Protein AF-A0A6V7W8R5-F1 (afdb_monomer)

Organism: Meloidogyne enterolobii (NCBI:txid390850)

Solvent-accessible surface area (backbone atoms only — not comparable to full-atom values): 8779 Å² total; per-residue (Å²): 106,74,70,48,28,28,48,38,91,43,79,46,69,52,71,82,44,35,44,81,42,78,43,90,101,67,46,82,44,72,43,74,52,99,74,82,74,86,48,69,70,78,62,32,32,80,46,78,42,70,49,91,43,76,18,92,84,83,32,99,82,40,44,48,56,65,46,79,47,66,67,74,72,97,59,92,62,82,53,86,59,57,68,46,80,44,54,67,98,61,91,84,86,85,86,86,81,92,81,87,84,85,81,75,88,85,50,91,89,57,78,87,51,74,75,58,72,44,73,50,44,52,53,53,56,60,69,70,51,79,132

pLDDT: mean 80.09, std 10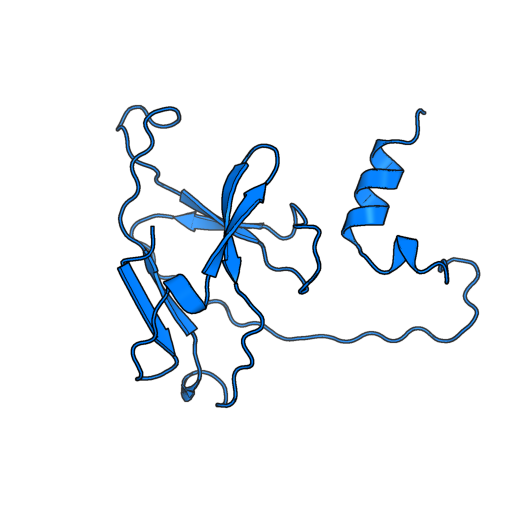.57, range [56.81, 94.62]

Radius of gyration: 18.17 Å; Cα contacts (8 Å, |Δi|>4): 140; chains: 1; bounding box: 50×25×50 Å

Mean predicted aligned error: 8.96 Å

Sequence (131 aa):
MFHSCMYGKRRIPCCDIFRPTYVMLRGRCYRMRAFAQTEPDEAGKLTLFFKEMSSSYLAVTGRQRQLIVYLSQQYEDIPTFPRFYLNNNYWYRLRLKKRHISLLNPNQHCSPVEKYIKRGNCYVDSWLKPE

Foldseek 3Di:
DWPWKDFQPRTDDPPVQWDWDQDPPPGTDTDGDDDDQPDDDNNGDIDTHDDFDADCDDDPVRTDQWDKDADDDPDPDGDPPDIDIDGPPDDDDDDDDDDDDDDDPDDPPDDPDPQVVDVRSVVVVVVPDDD

Structure (mmCIF, N/CA/C/O backbone):
data_AF-A0A6V7W8R5-F1
#
_entry.id   AF-A0A6V7W8R5-F1
#
loop_
_atom_site.group_PDB
_atom_site.id
_atom_site.type_symbol
_atom_site.label_atom_id
_atom_site.label_alt_id
_atom_site.label_comp_id
_atom_site.label_asym_id
_atom_site.label_entity_id
_atom_site.label_seq_id
_atom_site.pdbx_PDB_ins_code
_atom_site.Cartn_x
_atom_site.Cartn_y
_atom_site.Cartn_z
_atom_site.occupancy
_atom_site.B_iso_or_equiv
_atom_site.auth_seq_id
_atom_site.auth_comp_id
_atom_site.auth_asym_id
_atom_site.auth_atom_id
_atom_site.pdbx_PDB_model_num
ATOM 1 N N . MET A 1 1 ? -7.348 -7.252 10.112 1.00 82.94 1 MET A N 1
ATOM 2 C CA . MET A 1 1 ? -7.210 -5.905 9.517 1.00 82.94 1 MET A CA 1
ATOM 3 C C . MET A 1 1 ? -8.356 -5.625 8.554 1.00 82.94 1 MET A C 1
ATOM 5 O O . MET A 1 1 ? -9.187 -4.786 8.863 1.00 82.94 1 MET A O 1
ATOM 9 N N . PHE A 1 2 ? -8.450 -6.339 7.430 1.00 90.69 2 PHE A N 1
ATOM 10 C CA . PHE A 1 2 ? -9.550 -6.170 6.475 1.00 90.69 2 PHE A CA 1
ATOM 11 C C . PHE A 1 2 ? -10.878 -6.717 7.025 1.00 90.69 2 PHE A C 1
ATOM 13 O O . PHE A 1 2 ? -10.903 -7.753 7.692 1.00 90.69 2 PHE A O 1
ATOM 20 N N . HIS A 1 3 ? -11.968 -6.005 6.755 1.00 92.00 3 HIS A N 1
ATOM 21 C CA . HIS A 1 3 ? -13.342 -6.443 6.985 1.00 92.00 3 HIS A CA 1
ATOM 22 C C . HIS A 1 3 ? -13.888 -7.169 5.749 1.00 92.00 3 HIS A C 1
ATOM 24 O O . HIS A 1 3 ? -14.347 -8.307 5.837 1.00 92.00 3 HIS A O 1
ATOM 30 N N . SER A 1 4 ? -13.798 -6.528 4.583 1.00 94.06 4 SER A N 1
ATOM 31 C CA . SER A 1 4 ? -14.249 -7.076 3.303 1.00 94.06 4 SER A CA 1
ATOM 32 C C . SER A 1 4 ? -13.477 -6.457 2.139 1.00 94.06 4 SER A C 1
ATOM 34 O O . SER A 1 4 ? -13.016 -5.318 2.217 1.00 94.06 4 SER A O 1
ATOM 36 N N . CYS A 1 5 ? -13.349 -7.222 1.057 1.00 94.62 5 CYS A N 1
ATOM 37 C CA . CYS A 1 5 ? -12.758 -6.787 -0.202 1.00 94.62 5 CYS A CA 1
ATOM 38 C C . CYS A 1 5 ? -13.766 -7.036 -1.318 1.00 94.62 5 CYS A C 1
ATOM 40 O O . CYS A 1 5 ? -14.425 -8.082 -1.352 1.00 94.62 5 CYS A O 1
ATOM 42 N N . MET A 1 6 ? -13.895 -6.072 -2.221 1.00 93.69 6 MET A N 1
ATOM 43 C CA . MET A 1 6 ? -14.780 -6.162 -3.374 1.00 93.69 6 MET A CA 1
ATOM 44 C C . MET A 1 6 ? -14.031 -5.753 -4.634 1.00 93.69 6 MET A C 1
ATOM 46 O O . MET A 1 6 ? -13.271 -4.788 -4.618 1.00 93.69 6 MET A O 1
ATOM 50 N N . TYR A 1 7 ? -14.265 -6.481 -5.718 1.00 92.75 7 TYR A N 1
ATOM 51 C CA . TYR A 1 7 ? -13.833 -6.122 -7.060 1.00 92.75 7 TYR A CA 1
ATOM 52 C C . TYR A 1 7 ? -15.081 -5.842 -7.888 1.00 92.75 7 TYR A C 1
ATOM 54 O O . TYR A 1 7 ? -15.876 -6.752 -8.149 1.00 92.75 7 TYR A O 1
ATOM 62 N N . GLY A 1 8 ? -15.311 -4.568 -8.199 1.00 89.94 8 GLY A N 1
ATOM 63 C CA . GLY A 1 8 ? -16.581 -4.123 -8.757 1.00 89.94 8 GLY A CA 1
ATOM 64 C C . GLY A 1 8 ? -17.742 -4.482 -7.832 1.00 89.94 8 GLY A C 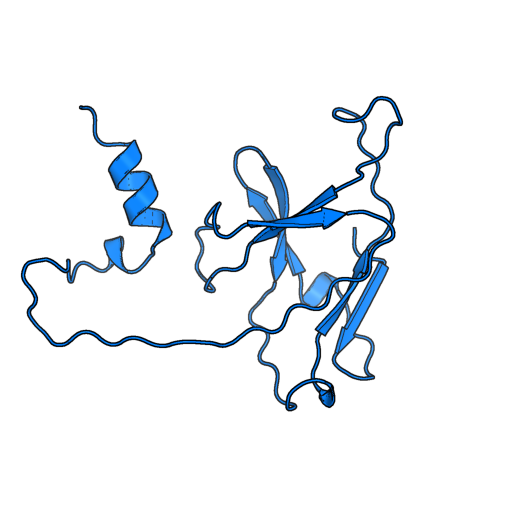1
ATOM 65 O O . GLY A 1 8 ? -17.811 -4.025 -6.690 1.00 89.94 8 GLY A O 1
ATOM 66 N N . LYS A 1 9 ? -18.640 -5.349 -8.312 1.00 88.75 9 LYS A N 1
ATOM 67 C CA . LYS A 1 9 ? -19.782 -5.874 -7.539 1.00 88.75 9 LYS A CA 1
ATOM 68 C C . LYS A 1 9 ? -19.500 -7.212 -6.843 1.00 88.75 9 LYS A C 1
ATOM 70 O O . LYS A 1 9 ? -20.322 -7.670 -6.054 1.00 88.75 9 LYS A O 1
ATOM 75 N N . ARG A 1 10 ? -18.368 -7.865 -7.127 1.00 91.06 10 ARG A N 1
ATOM 76 C CA . ARG A 1 10 ? -18.053 -9.209 -6.620 1.00 91.06 10 ARG A CA 1
ATOM 77 C C . ARG A 1 10 ? -17.291 -9.124 -5.304 1.00 91.06 10 ARG A C 1
ATOM 79 O O . ARG A 1 10 ? -16.315 -8.385 -5.193 1.00 91.06 10 ARG A O 1
ATOM 86 N N . ARG A 1 11 ? -17.700 -9.913 -4.308 1.00 93.81 11 ARG A N 1
ATOM 87 C CA . ARG A 1 11 ? -16.932 -10.083 -3.067 1.00 93.81 11 ARG A CA 1
ATOM 88 C C . ARG A 1 11 ? -15.785 -11.055 -3.322 1.00 93.81 11 ARG A C 1
ATOM 90 O O . ARG A 1 11 ? -16.008 -12.135 -3.856 1.00 93.81 11 ARG A O 1
ATOM 97 N N . ILE A 1 12 ? -14.578 -10.669 -2.926 1.00 93.06 12 ILE A N 1
ATOM 98 C CA . ILE A 1 12 ? -13.358 -11.457 -3.130 1.00 93.06 12 ILE A CA 1
ATOM 99 C C . ILE A 1 12 ? -12.669 -11.730 -1.785 1.00 93.06 12 ILE A C 1
ATOM 101 O O . ILE A 1 12 ? -12.746 -10.896 -0.872 1.00 93.06 12 ILE A O 1
ATOM 105 N N . PRO A 1 13 ? -11.991 -12.876 -1.630 1.00 92.69 13 PRO A N 1
ATOM 106 C CA . PRO A 1 13 ? -11.248 -13.193 -0.416 1.00 92.69 13 PRO A CA 1
ATOM 107 C C . PRO A 1 13 ? -10.035 -12.263 -0.250 1.00 92.69 13 PRO A C 1
ATOM 109 O O . PRO A 1 13 ? -9.071 -12.308 -1.012 1.00 92.69 13 PRO A O 1
ATOM 112 N N . CYS A 1 14 ? -10.054 -11.423 0.793 1.00 92.56 14 CYS A N 1
ATOM 113 C CA . CYS A 1 14 ? -8.946 -10.504 1.087 1.00 92.56 14 CYS A CA 1
ATOM 114 C C . CYS A 1 14 ? -7.614 -11.232 1.333 1.00 92.56 14 CYS A C 1
ATOM 116 O O . CYS A 1 14 ? -6.557 -10.706 0.991 1.00 92.56 14 CYS A O 1
ATOM 118 N N . CYS A 1 15 ? -7.657 -12.425 1.933 1.00 90.75 15 CYS A N 1
ATOM 119 C CA . CYS A 1 15 ? -6.469 -13.208 2.288 1.00 90.75 15 CYS A CA 1
ATOM 120 C C . CYS A 1 15 ? -5.706 -13.733 1.063 1.00 90.75 15 CYS A C 1
ATOM 122 O O . CYS A 1 15 ? -4.488 -13.911 1.122 1.00 90.75 15 CYS A O 1
ATOM 124 N N . ASP A 1 16 ? -6.398 -13.932 -0.058 1.00 90.19 16 ASP A N 1
ATOM 125 C CA . ASP A 1 16 ? -5.767 -14.412 -1.288 1.00 90.19 16 ASP A CA 1
ATOM 126 C C . ASP A 1 16 ? -5.047 -13.279 -2.013 1.00 90.19 16 ASP A C 1
ATOM 128 O O . ASP A 1 16 ? -4.000 -13.489 -2.625 1.00 90.19 16 ASP A O 1
ATOM 132 N N . ILE A 1 17 ? -5.566 -12.059 -1.880 1.00 91.44 17 ILE A N 1
ATOM 133 C CA . ILE A 1 17 ? -5.049 -10.866 -2.548 1.00 91.44 17 ILE A CA 1
ATOM 134 C C . ILE A 1 17 ? -3.940 -10.212 -1.730 1.00 91.44 17 ILE A C 1
ATOM 136 O O . ILE A 1 17 ? -2.968 -9.736 -2.306 1.00 91.44 17 ILE A O 1
ATOM 140 N N . PHE A 1 18 ? -4.038 -10.202 -0.401 1.00 92.12 18 PHE A N 1
ATOM 141 C CA . PHE A 1 18 ? -3.062 -9.547 0.467 1.00 92.12 18 PHE A CA 1
ATOM 142 C C . P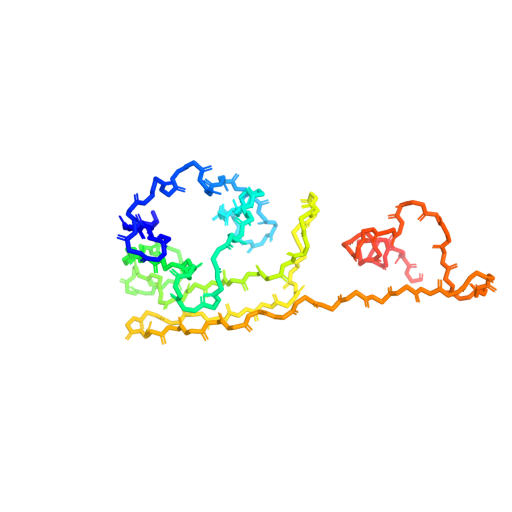HE A 1 18 ? -2.224 -10.562 1.243 1.00 92.12 18 PHE A C 1
ATOM 144 O O . PHE A 1 18 ? -2.747 -11.362 2.015 1.00 92.12 18 PHE A O 1
ATOM 151 N N . ARG A 1 19 ? -0.896 -10.493 1.094 1.00 91.25 19 ARG A N 1
ATOM 152 C CA . ARG A 1 19 ? 0.058 -11.255 1.912 1.00 91.25 19 ARG A CA 1
ATOM 153 C C . ARG A 1 19 ? 0.607 -10.388 3.044 1.00 91.25 19 ARG A C 1
ATOM 155 O O . ARG A 1 19 ? 0.911 -9.219 2.805 1.00 91.25 19 ARG A O 1
ATOM 162 N N . PRO A 1 20 ? 0.783 -10.934 4.258 1.00 91.06 20 PRO A N 1
ATOM 163 C CA . PRO A 1 20 ? 1.519 -10.232 5.298 1.00 91.06 20 PRO A CA 1
ATOM 164 C C . PRO A 1 20 ? 2.972 -10.019 4.846 1.00 91.06 20 PRO A C 1
ATOM 166 O O . PRO A 1 20 ? 3.584 -10.898 4.241 1.00 91.06 20 PRO A O 1
ATOM 169 N N . THR A 1 21 ? 3.524 -8.837 5.094 1.00 88.69 21 THR A N 1
ATOM 170 C CA . THR A 1 21 ? 4.926 -8.505 4.806 1.00 88.69 21 THR A CA 1
ATOM 171 C C . THR A 1 21 ? 5.426 -7.535 5.864 1.00 88.69 21 THR A C 1
ATOM 173 O O . THR A 1 21 ? 4.687 -6.647 6.282 1.00 88.69 21 THR A O 1
ATOM 176 N N . TYR A 1 22 ? 6.660 -7.714 6.320 1.00 85.38 22 TYR A N 1
ATOM 177 C CA . TYR A 1 22 ? 7.239 -6.884 7.369 1.00 85.38 22 TYR A CA 1
ATOM 178 C C . TYR A 1 22 ? 8.069 -5.768 6.753 1.00 85.38 22 TYR A C 1
ATOM 180 O O . TYR A 1 22 ? 8.890 -6.010 5.873 1.00 85.38 22 TYR A O 1
ATOM 188 N N . VAL A 1 23 ? 7.824 -4.545 7.210 1.00 81.81 23 VAL A N 1
ATOM 189 C CA . VAL A 1 23 ? 8.534 -3.348 6.762 1.00 81.81 23 VAL A CA 1
ATOM 190 C C . VAL A 1 23 ? 9.258 -2.761 7.964 1.00 81.81 23 VAL A C 1
ATOM 192 O O . VAL A 1 23 ? 8.657 -2.575 9.029 1.00 81.81 23 VAL A O 1
ATOM 195 N N . MET A 1 24 ? 10.548 -2.457 7.798 1.00 74.62 24 MET A N 1
ATOM 196 C CA . MET A 1 24 ? 11.336 -1.801 8.842 1.00 74.62 24 MET A CA 1
ATOM 197 C C . MET A 1 24 ? 10.634 -0.520 9.316 1.00 74.62 24 MET A C 1
ATOM 199 O O . MET A 1 24 ? 10.040 0.207 8.520 1.00 74.62 24 MET A O 1
ATOM 203 N N . LEU A 1 25 ? 10.660 -0.265 10.628 1.00 78.31 25 LEU A N 1
ATOM 204 C CA . LEU A 1 25 ? 10.011 0.878 11.297 1.00 78.31 25 LEU A CA 1
ATOM 205 C C . LEU A 1 25 ? 8.468 0.919 11.245 1.00 78.31 25 LEU A C 1
ATOM 207 O O . LEU A 1 25 ? 7.862 1.778 11.885 1.00 78.31 25 LEU A O 1
ATOM 211 N N . ARG A 1 26 ? 7.803 0.023 10.502 1.00 81.69 26 ARG A N 1
ATOM 212 C CA . ARG A 1 26 ? 6.329 -0.031 10.390 1.00 81.69 26 ARG A CA 1
ATOM 213 C C . ARG A 1 26 ? 5.724 -1.338 10.893 1.00 81.69 26 ARG A C 1
ATOM 215 O O . ARG A 1 26 ? 4.521 -1.391 11.136 1.00 81.69 26 ARG A O 1
ATOM 222 N N . GLY A 1 27 ? 6.543 -2.371 11.077 1.00 84.06 27 GLY A N 1
ATOM 223 C CA . GLY A 1 27 ? 6.103 -3.669 11.569 1.00 84.06 27 GLY A CA 1
ATOM 224 C C . GLY A 1 27 ? 5.354 -4.456 10.496 1.00 84.06 27 GLY A C 1
ATOM 225 O O . GLY A 1 27 ? 5.793 -4.538 9.349 1.00 84.06 27 GLY A O 1
ATOM 226 N N . ARG A 1 28 ? 4.233 -5.081 10.875 1.00 87.44 28 ARG A N 1
ATOM 227 C CA . ARG A 1 28 ? 3.451 -5.947 9.983 1.00 87.44 28 ARG A CA 1
ATOM 228 C C . ARG A 1 28 ? 2.565 -5.119 9.049 1.00 87.44 28 ARG A C 1
ATOM 230 O O . ARG A 1 28 ? 1.572 -4.535 9.476 1.00 87.44 28 ARG A O 1
ATOM 237 N N . CYS A 1 29 ? 2.872 -5.157 7.761 1.00 87.94 29 CYS A N 1
ATOM 238 C CA . CYS A 1 29 ? 2.071 -4.591 6.680 1.00 87.94 29 CYS A CA 1
ATOM 239 C C . CYS A 1 29 ? 1.402 -5.700 5.848 1.00 87.94 29 CYS A C 1
ATOM 241 O O . CYS A 1 29 ? 1.664 -6.891 6.029 1.00 87.94 29 CYS A O 1
ATOM 243 N N . TYR A 1 30 ? 0.521 -5.305 4.927 1.00 90.56 30 TYR A N 1
ATOM 244 C CA . TYR A 1 30 ? -0.146 -6.215 3.997 1.00 90.56 30 TYR A CA 1
ATOM 245 C C . TYR A 1 30 ? 0.102 -5.751 2.567 1.00 90.56 30 TYR A C 1
ATOM 247 O O . TYR A 1 30 ? -0.312 -4.659 2.182 1.00 90.56 30 TYR A O 1
ATOM 255 N N . ARG A 1 31 ? 0.786 -6.586 1.786 1.00 89.75 31 ARG A N 1
ATOM 256 C CA . ARG A 1 31 ? 1.143 -6.317 0.394 1.00 89.75 31 ARG A CA 1
ATOM 257 C C . ARG A 1 31 ? 0.174 -7.027 -0.542 1.00 89.75 31 ARG A C 1
ATOM 259 O O . ARG A 1 31 ? -0.084 -8.219 -0.379 1.00 89.75 31 ARG A O 1
ATOM 266 N N . MET A 1 32 ? -0.327 -6.302 -1.535 1.00 89.88 32 MET A N 1
ATOM 267 C CA . MET A 1 32 ? -1.160 -6.869 -2.592 1.00 89.88 32 MET A CA 1
ATOM 268 C C . MET A 1 32 ? -0.322 -7.784 -3.503 1.00 89.88 32 MET A C 1
ATOM 270 O O . MET A 1 32 ? 0.796 -7.431 -3.878 1.00 89.88 32 MET A O 1
ATOM 274 N N . ARG A 1 33 ? -0.843 -8.964 -3.852 1.00 87.94 33 ARG A N 1
ATOM 275 C CA . ARG A 1 33 ? -0.286 -9.841 -4.894 1.00 87.94 33 ARG A CA 1
ATOM 276 C C . ARG A 1 33 ? -0.527 -9.235 -6.279 1.00 87.94 33 ARG A C 1
ATOM 278 O O . ARG A 1 33 ? -1.269 -8.264 -6.414 1.00 87.94 33 ARG A O 1
ATOM 285 N N . ALA A 1 34 ? 0.081 -9.833 -7.304 1.00 84.25 34 ALA A N 1
ATOM 286 C CA . ALA A 1 34 ? -0.230 -9.512 -8.693 1.00 84.25 34 ALA A CA 1
ATOM 287 C C . ALA A 1 34 ? -1.745 -9.610 -8.913 1.00 84.25 34 ALA A C 1
ATOM 289 O O . ALA A 1 34 ? -2.324 -10.693 -8.835 1.00 84.25 34 ALA A O 1
ATOM 290 N N . PHE A 1 35 ? -2.375 -8.463 -9.143 1.00 84.44 35 PHE A N 1
ATOM 291 C CA . PHE A 1 35 ? -3.801 -8.353 -9.392 1.00 84.44 35 PHE A CA 1
ATOM 292 C C . PHE A 1 35 ? -3.996 -7.438 -10.595 1.00 84.44 35 PHE A C 1
ATOM 294 O O . PHE A 1 35 ? -3.743 -6.235 -10.520 1.00 84.44 35 PHE A O 1
ATOM 301 N N . ALA A 1 36 ? -4.391 -8.028 -11.721 1.00 83.38 36 ALA A N 1
ATOM 302 C CA . ALA A 1 36 ? -4.682 -7.296 -12.942 1.00 83.38 36 ALA A CA 1
ATOM 303 C C . ALA A 1 36 ? -6.174 -6.954 -12.972 1.00 83.38 36 ALA A C 1
ATOM 305 O O . ALA A 1 36 ? -7.019 -7.847 -12.969 1.00 83.38 36 ALA A O 1
ATOM 306 N N . GLN A 1 37 ? -6.497 -5.661 -12.995 1.00 85.00 37 GLN A N 1
ATOM 307 C CA . GLN A 1 37 ? -7.869 -5.220 -13.228 1.00 85.00 37 GLN A CA 1
ATOM 308 C C . GLN A 1 37 ? -8.199 -5.450 -14.708 1.00 85.00 37 GLN A C 1
ATOM 310 O O . GLN A 1 37 ? -7.495 -4.944 -15.579 1.00 85.00 37 GLN A O 1
ATOM 315 N N . THR A 1 38 ? -9.244 -6.224 -14.985 1.00 86.06 38 THR A N 1
ATOM 316 C CA . THR A 1 38 ? -9.711 -6.529 -16.347 1.00 86.06 38 THR A CA 1
ATOM 317 C C . THR A 1 38 ? -10.789 -5.561 -16.819 1.00 86.06 38 THR A C 1
ATOM 319 O O . THR A 1 38 ? -10.915 -5.304 -18.011 1.00 86.06 38 THR A O 1
ATOM 322 N N . GLU A 1 39 ? -11.576 -5.028 -15.888 1.00 85.06 39 GLU A N 1
ATOM 323 C CA . GLU A 1 39 ? -12.681 -4.117 -16.178 1.00 85.06 39 GLU A CA 1
ATOM 324 C C . GLU A 1 39 ? -12.249 -2.642 -16.088 1.00 85.06 39 GLU A C 1
ATOM 326 O O . GLU A 1 39 ? -11.407 -2.292 -15.252 1.00 85.06 39 GLU A O 1
ATOM 331 N N . PRO A 1 40 ? -12.836 -1.759 -16.916 1.00 81.12 40 PRO A N 1
ATOM 332 C CA . PRO A 1 40 ? -12.487 -0.349 -16.929 1.00 81.12 40 PRO A CA 1
ATOM 333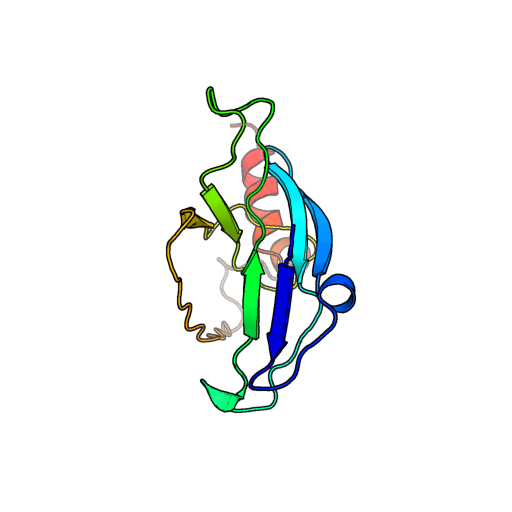 C C . PRO A 1 40 ? -13.024 0.400 -15.701 1.00 81.12 40 PRO A C 1
ATOM 335 O O . PRO A 1 40 ? -14.171 0.240 -15.281 1.00 81.12 40 PRO A O 1
ATOM 338 N N . ASP A 1 41 ? -12.179 1.290 -15.185 1.00 78.06 41 ASP A N 1
ATOM 339 C CA . ASP A 1 41 ? -12.522 2.363 -14.249 1.00 78.06 41 ASP A CA 1
ATOM 340 C C . ASP A 1 41 ? -13.328 1.917 -13.009 1.00 78.06 41 ASP A C 1
ATOM 342 O O . ASP A 1 41 ? -12.852 1.107 -12.211 1.00 78.06 41 ASP A O 1
ATOM 346 N N . GLU A 1 42 ? -14.534 2.460 -12.809 1.00 81.69 42 GLU A N 1
ATOM 347 C CA . GLU A 1 42 ? -15.362 2.198 -11.628 1.00 81.69 42 GLU A CA 1
ATOM 348 C C . GLU A 1 42 ? -16.018 0.809 -11.646 1.00 81.69 42 GLU A C 1
ATOM 350 O O . GLU A 1 42 ? -16.341 0.289 -10.574 1.00 81.69 42 GLU A O 1
ATOM 355 N N . ALA A 1 43 ? -16.197 0.196 -12.824 1.00 85.06 43 ALA A N 1
ATOM 356 C CA . ALA A 1 43 ? -16.756 -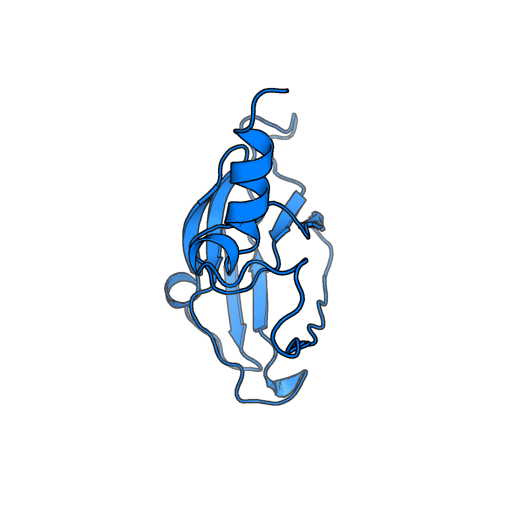1.153 -12.934 1.00 85.06 43 ALA A CA 1
ATOM 357 C C . ALA A 1 43 ? -15.809 -2.175 -12.294 1.00 85.06 43 ALA A C 1
ATOM 359 O O . ALA A 1 43 ? -16.229 -2.961 -11.449 1.00 85.06 43 ALA A O 1
ATOM 360 N N . GLY A 1 44 ? -14.511 -2.045 -12.582 1.00 86.06 44 GLY A N 1
ATOM 361 C CA . GLY A 1 44 ? -13.450 -2.904 -12.069 1.00 86.06 44 GLY A CA 1
ATOM 362 C C . GLY A 1 44 ? -12.735 -2.381 -10.831 1.00 86.06 44 GLY A C 1
ATOM 363 O O . GLY A 1 44 ? -11.563 -2.706 -10.637 1.00 86.06 44 GLY A O 1
ATOM 364 N N . LYS A 1 45 ? -13.343 -1.522 -10.008 1.00 91.25 45 LYS A N 1
ATOM 365 C CA . LYS A 1 45 ? -12.616 -0.922 -8.878 1.00 91.25 45 LYS A CA 1
ATOM 366 C C . LYS A 1 45 ? -12.405 -1.905 -7.729 1.00 91.25 45 LYS A C 1
ATOM 368 O O . LYS A 1 45 ? -13.313 -2.644 -7.345 1.00 91.25 45 LYS A O 1
ATOM 373 N N . LEU A 1 46 ? -11.218 -1.860 -7.129 1.00 91.44 46 LEU A N 1
ATOM 374 C CA . LEU A 1 46 ? -10.931 -2.570 -5.887 1.00 91.44 46 LEU A CA 1
ATOM 375 C C . LEU A 1 46 ? -11.391 -1.718 -4.700 1.00 91.44 46 LEU A C 1
ATOM 377 O O . LEU A 1 46 ? -10.853 -0.642 -4.451 1.00 91.44 46 LEU A O 1
ATOM 381 N N . THR A 1 47 ? -12.375 -2.213 -3.960 1.00 93.06 47 THR A N 1
ATOM 382 C CA . THR A 1 47 ? -12.894 -1.569 -2.752 1.00 93.06 47 THR A CA 1
ATOM 383 C C . THR A 1 47 ? -12.476 -2.368 -1.527 1.00 93.06 47 THR A C 1
ATOM 385 O O . THR A 1 47 ? -12.716 -3.575 -1.453 1.00 93.06 47 THR A O 1
ATOM 388 N N . LEU A 1 48 ? -11.856 -1.696 -0.560 1.00 93.00 48 LEU A N 1
ATOM 389 C CA . LEU A 1 48 ? -11.352 -2.300 0.669 1.00 93.00 48 LEU A CA 1
ATOM 390 C C . LEU A 1 48 ? -12.054 -1.668 1.865 1.00 93.00 48 LEU A C 1
ATOM 392 O O . LEU A 1 48 ? -12.032 -0.451 2.029 1.00 93.00 48 LEU A O 1
ATOM 396 N N . PHE A 1 49 ? -12.629 -2.504 2.720 1.00 92.31 49 PHE A N 1
ATOM 397 C CA . PHE A 1 49 ? -13.174 -2.087 4.003 1.00 92.31 49 PHE A CA 1
ATOM 398 C C . PHE A 1 49 ? -12.235 -2.554 5.106 1.00 92.31 49 PHE A C 1
ATOM 400 O O . PHE A 1 49 ? -11.870 -3.732 5.172 1.00 92.31 49 PHE A O 1
ATOM 407 N N . PHE A 1 50 ? -11.846 -1.638 5.983 1.00 90.06 50 PHE A N 1
ATOM 408 C CA . PHE A 1 50 ? -10.944 -1.911 7.095 1.00 90.06 50 PHE A CA 1
ATOM 409 C C . PHE A 1 50 ? -11.734 -1.971 8.400 1.00 90.06 50 PHE A C 1
ATOM 411 O O . PHE A 1 50 ? -12.686 -1.219 8.589 1.00 90.06 50 PHE A O 1
ATOM 418 N N . LYS A 1 51 ? -11.343 -2.877 9.298 1.00 88.38 51 LYS A N 1
ATOM 419 C CA . LYS A 1 51 ? -11.822 -2.852 10.683 1.00 88.38 51 LYS A CA 1
ATOM 420 C C . LYS A 1 51 ? -11.086 -1.751 11.440 1.00 88.38 51 LYS A C 1
ATOM 422 O O . LYS A 1 51 ? -9.924 -1.473 11.136 1.00 88.38 51 LYS A O 1
ATOM 427 N N . GLU A 1 52 ? -11.729 -1.194 12.460 1.00 83.75 52 GLU A N 1
ATOM 428 C CA . GLU A 1 52 ? -11.031 -0.369 13.444 1.00 83.75 52 GLU A CA 1
ATOM 429 C C . GLU A 1 52 ? -9.906 -1.204 14.074 1.00 83.75 52 GLU A C 1
ATOM 431 O O . GLU A 1 52 ? -10.118 -2.349 14.482 1.00 83.75 52 GLU A O 1
ATOM 436 N N . MET A 1 53 ? -8.683 -0.675 14.070 1.00 78.88 53 MET A N 1
ATOM 437 C CA . MET A 1 53 ? -7.526 -1.395 14.597 1.00 78.88 53 MET A CA 1
ATOM 438 C C . MET A 1 53 ? -7.186 -0.872 15.986 1.00 78.88 53 MET A C 1
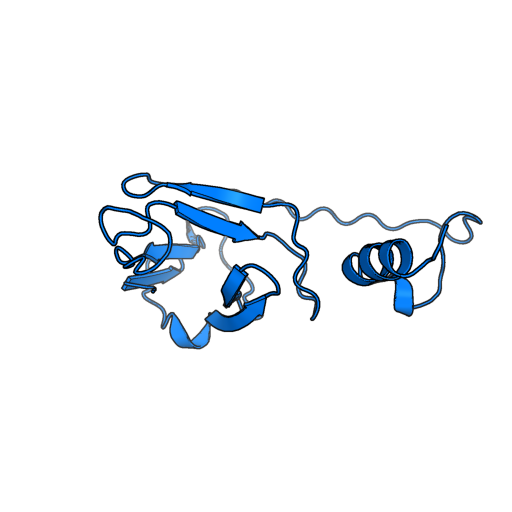ATOM 440 O O . MET A 1 53 ? -7.170 0.338 16.224 1.00 78.88 53 MET A O 1
ATOM 444 N N . SER A 1 54 ? -6.855 -1.782 16.894 1.00 76.12 54 SER A N 1
ATOM 445 C CA . SER A 1 54 ? -6.266 -1.423 18.176 1.00 76.12 54 SER A CA 1
ATOM 446 C C . SER A 1 54 ? -4.829 -0.928 17.986 1.00 76.12 54 SER A C 1
ATOM 448 O O . SER A 1 54 ? -4.107 -1.361 17.087 1.00 76.12 54 SER A O 1
ATOM 450 N N . SER A 1 55 ? -4.418 0.005 18.837 1.00 72.19 55 SER A N 1
ATOM 451 C CA . SER A 1 55 ? -3.039 0.464 18.964 1.00 72.19 55 SER A CA 1
ATOM 452 C C . SER A 1 55 ? -2.668 0.424 20.434 1.00 72.19 55 SER A C 1
ATOM 454 O O . SER A 1 55 ? -2.941 1.365 21.169 1.00 72.19 55 SER A O 1
ATOM 456 N N . SER A 1 56 ? -2.083 -0.689 20.872 1.00 64.25 56 SER A N 1
ATOM 457 C CA . SER A 1 56 ? -1.677 -0.881 22.268 1.00 64.25 56 SER A CA 1
ATOM 458 C C . SER A 1 56 ? -0.485 -0.011 22.679 1.00 64.25 56 SER A C 1
ATOM 460 O O . SER A 1 56 ? -0.261 0.159 23.869 1.00 64.25 56 SER A O 1
ATOM 462 N N . TYR A 1 57 ? 0.270 0.538 21.718 1.00 64.62 57 TYR A N 1
ATOM 463 C CA . TYR A 1 57 ? 1.543 1.222 21.984 1.00 64.62 57 TYR A CA 1
ATOM 464 C C . TYR A 1 57 ? 1.576 2.706 21.592 1.00 64.62 57 TYR A C 1
ATOM 466 O O . TYR A 1 57 ? 2.369 3.447 22.158 1.00 64.62 57 TYR A O 1
ATOM 474 N N . LEU A 1 58 ? 0.772 3.155 20.616 1.00 66.00 58 LEU A N 1
ATOM 475 C CA . LEU A 1 58 ? 0.940 4.494 20.017 1.00 66.00 58 LEU A CA 1
ATOM 476 C C . LEU A 1 58 ? -0.177 5.487 20.351 1.00 66.00 58 LEU A C 1
ATOM 478 O O . LEU A 1 58 ? -0.014 6.677 20.100 1.00 66.00 58 LEU A O 1
ATOM 482 N N . ALA A 1 59 ? -1.316 5.036 20.878 1.00 65.38 59 ALA A N 1
ATOM 483 C CA . ALA A 1 59 ? -2.444 5.914 21.169 1.00 65.38 59 ALA A CA 1
ATOM 484 C C . ALA A 1 59 ? -2.907 5.748 22.614 1.00 65.38 59 ALA A C 1
ATOM 486 O O . ALA A 1 59 ? -3.227 4.641 23.033 1.00 65.38 59 ALA A O 1
ATOM 487 N N . VAL A 1 60 ? -3.049 6.866 23.334 1.00 68.62 60 VAL A N 1
ATOM 488 C CA . VAL A 1 60 ? -3.621 6.913 24.696 1.00 68.62 60 VAL A CA 1
ATOM 489 C C . VAL A 1 60 ? -5.012 6.263 24.740 1.00 68.62 60 VAL A C 1
ATOM 491 O O . VAL A 1 60 ? -5.387 5.642 25.724 1.00 68.62 60 VAL A O 1
ATOM 494 N N . THR A 1 61 ? -5.766 6.338 23.638 1.00 73.75 61 THR A N 1
ATOM 495 C CA . THR A 1 61 ? -7.098 5.725 23.507 1.00 73.75 61 THR A CA 1
ATOM 496 C C . THR A 1 61 ? -7.071 4.242 23.118 1.00 73.75 61 THR A C 1
ATOM 498 O O . THR A 1 61 ? -8.127 3.670 22.859 1.00 73.75 61 THR A O 1
ATOM 501 N N . GLY A 1 62 ? -5.894 3.626 22.966 1.00 76.12 62 GLY A N 1
ATOM 502 C CA . GLY A 1 62 ? -5.751 2.221 22.570 1.00 76.12 62 GLY A CA 1
ATOM 503 C C . GLY A 1 62 ? -6.163 1.913 21.123 1.00 76.12 62 GLY A C 1
ATOM 504 O O . GLY A 1 62 ? -6.334 0.748 20.761 1.00 76.12 62 GLY A O 1
ATOM 505 N N . ARG A 1 63 ? -6.365 2.934 20.277 1.00 78.56 63 ARG A N 1
ATOM 506 C CA . ARG A 1 63 ? -6.924 2.809 18.915 1.00 78.56 63 ARG A CA 1
ATOM 507 C C . ARG A 1 63 ? -6.027 3.452 17.867 1.00 78.56 63 ARG A C 1
ATOM 509 O O . ARG A 1 63 ? -5.598 4.593 18.017 1.00 78.56 63 ARG A O 1
ATOM 516 N N . GLN A 1 64 ? -5.794 2.741 16.769 1.00 81.56 64 GLN A N 1
ATOM 517 C CA . GLN A 1 64 ? -5.021 3.233 15.635 1.00 81.56 64 GLN A CA 1
ATOM 518 C C . GLN A 1 64 ? -5.916 4.101 14.745 1.00 81.56 64 GLN A C 1
ATOM 520 O O . GLN A 1 64 ? -6.771 3.599 14.018 1.00 81.56 64 GLN A O 1
ATOM 525 N N . ARG A 1 65 ? -5.699 5.419 14.773 1.00 80.19 65 ARG A N 1
ATOM 526 C CA . ARG A 1 65 ? -6.503 6.373 13.989 1.00 80.19 65 ARG A CA 1
ATOM 527 C C . ARG A 1 65 ? -6.125 6.443 12.513 1.00 80.19 65 ARG A C 1
ATOM 529 O O . ARG A 1 65 ? -6.915 6.950 11.724 1.00 80.19 65 ARG A O 1
ATOM 536 N N . GLN A 1 66 ? -4.925 5.991 12.150 1.00 86.44 66 GLN A N 1
ATOM 537 C CA . GLN A 1 66 ? -4.373 6.190 10.814 1.00 86.44 66 GLN A CA 1
ATOM 538 C C . GLN A 1 66 ? -3.764 4.921 10.232 1.00 86.44 66 GLN A C 1
ATOM 540 O O . GLN A 1 66 ? -3.014 4.196 10.891 1.00 86.44 66 GLN A O 1
ATOM 545 N N . LEU A 1 67 ? -4.059 4.717 8.956 1.00 88.50 67 LEU A N 1
ATOM 546 C CA . LEU A 1 67 ? -3.443 3.754 8.064 1.00 88.50 67 LEU A CA 1
ATOM 547 C C . LEU A 1 67 ? -2.440 4.464 7.162 1.00 88.50 67 LEU A C 1
ATOM 549 O O . LEU A 1 67 ? -2.654 5.605 6.763 1.00 88.50 67 LEU A O 1
ATOM 553 N N . ILE A 1 68 ? -1.364 3.768 6.808 1.00 89.19 68 ILE A N 1
ATOM 554 C CA . ILE A 1 68 ? -0.397 4.249 5.822 1.00 89.19 68 ILE A CA 1
ATOM 555 C C . ILE A 1 68 ? -0.440 3.304 4.631 1.00 89.19 68 ILE A C 1
ATOM 557 O O . ILE A 1 68 ? -0.307 2.091 4.791 1.00 89.19 68 ILE A O 1
ATOM 561 N N . VAL A 1 69 ? -0.627 3.867 3.442 1.00 90.50 69 VAL A N 1
ATOM 562 C CA . VAL A 1 69 ? -0.636 3.135 2.177 1.00 90.50 69 VAL A CA 1
ATOM 563 C C . VAL A 1 69 ? 0.576 3.538 1.356 1.00 90.50 69 VAL A C 1
ATOM 565 O O . VAL A 1 69 ? 0.833 4.724 1.150 1.00 90.50 69 VAL A O 1
ATOM 568 N N . TYR A 1 70 ? 1.301 2.535 0.871 1.00 88.31 70 TYR A N 1
ATOM 569 C CA . TYR A 1 70 ? 2.435 2.699 -0.030 1.00 88.31 70 TYR A CA 1
ATOM 570 C C . TYR A 1 70 ? 2.026 2.258 -1.431 1.00 88.31 70 TYR A C 1
ATOM 572 O O . TYR A 1 70 ? 1.478 1.168 -1.604 1.00 88.31 70 TYR A O 1
ATOM 580 N N . LEU A 1 71 ? 2.281 3.107 -2.426 1.00 85.88 71 LEU A N 1
ATOM 581 C CA . LEU A 1 71 ? 2.037 2.785 -3.830 1.00 85.88 71 LEU A CA 1
ATOM 582 C C . LEU A 1 71 ? 3.372 2.540 -4.521 1.00 85.88 71 LEU A C 1
ATOM 584 O O . LEU A 1 71 ? 4.142 3.471 -4.748 1.00 85.88 71 LEU A O 1
ATOM 588 N N . SER A 1 72 ? 3.639 1.285 -4.865 1.00 79.88 72 SER A N 1
ATOM 589 C CA . SER A 1 72 ? 4.888 0.881 -5.502 1.00 79.88 72 SER A CA 1
ATOM 590 C C . SER A 1 72 ? 4.644 -0.044 -6.686 1.00 79.88 72 SER A C 1
ATOM 592 O O . SER A 1 72 ? 3.575 -0.635 -6.845 1.00 79.88 72 SER A O 1
ATOM 594 N N . GLN A 1 73 ? 5.670 -0.181 -7.524 1.00 76.94 73 GLN A N 1
ATOM 595 C CA . GLN A 1 73 ? 5.738 -1.288 -8.472 1.00 76.94 73 GLN A CA 1
ATOM 596 C C . GLN A 1 73 ? 5.887 -2.609 -7.702 1.00 76.94 73 GLN A C 1
ATOM 598 O O . GLN A 1 73 ? 6.276 -2.619 -6.529 1.00 76.94 73 GLN A O 1
ATOM 603 N N . GLN A 1 74 ? 5.552 -3.718 -8.360 1.00 73.94 74 GLN A N 1
ATOM 604 C CA . GLN A 1 74 ? 5.652 -5.054 -7.783 1.00 73.94 74 GLN A CA 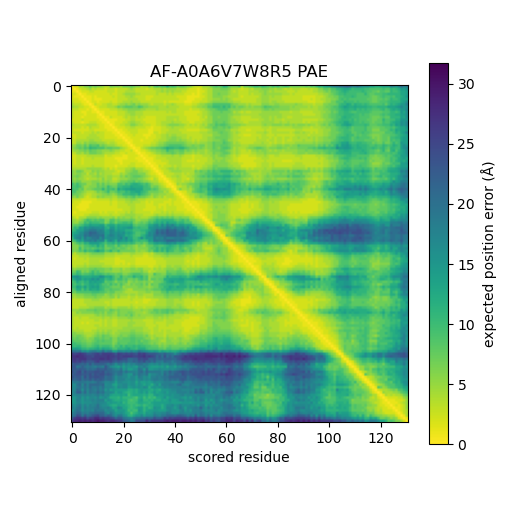1
ATOM 605 C C . GLN A 1 74 ? 7.121 -5.506 -7.746 1.00 73.94 74 GLN A C 1
ATOM 607 O O . GLN A 1 74 ? 7.543 -6.347 -8.531 1.00 73.94 74 GLN A O 1
ATOM 612 N N . TYR A 1 75 ? 7.897 -4.925 -6.835 1.00 71.12 75 TYR A N 1
ATOM 613 C CA . TYR A 1 75 ? 9.235 -5.386 -6.479 1.00 71.12 75 TYR A CA 1
ATOM 614 C C . TYR A 1 75 ? 9.219 -6.047 -5.095 1.00 71.12 75 TYR A C 1
ATOM 616 O O . TYR A 1 75 ? 8.235 -5.966 -4.350 1.00 71.12 75 TYR A O 1
ATOM 624 N N . GLU A 1 76 ? 10.298 -6.755 -4.767 1.00 66.75 76 GLU A N 1
ATOM 625 C CA . GLU A 1 76 ? 10.516 -7.298 -3.421 1.00 66.75 76 GLU A CA 1
ATOM 626 C C . GLU A 1 76 ? 10.650 -6.183 -2.386 1.00 66.75 76 GLU A C 1
ATOM 628 O O . GLU A 1 76 ? 10.055 -6.275 -1.312 1.00 66.75 76 GLU A O 1
ATOM 633 N N . ASP A 1 77 ? 11.337 -5.104 -2.754 1.00 70.38 77 ASP A N 1
ATOM 634 C CA . ASP A 1 77 ? 11.578 -3.971 -1.874 1.00 70.38 77 ASP A CA 1
ATOM 635 C C . ASP A 1 77 ? 10.298 -3.141 -1.735 1.00 70.38 77 ASP A C 1
ATOM 637 O O . ASP A 1 77 ? 9.682 -2.742 -2.729 1.00 70.38 77 ASP A O 1
ATOM 641 N N . ILE A 1 78 ? 9.895 -2.860 -0.493 1.00 70.38 78 ILE A N 1
ATOM 642 C CA . ILE A 1 78 ? 8.774 -1.963 -0.200 1.00 70.38 78 ILE A CA 1
ATOM 643 C C . ILE A 1 78 ? 9.354 -0.564 0.010 1.00 70.38 78 ILE A C 1
ATOM 645 O O . ILE A 1 78 ? 9.921 -0.299 1.074 1.00 70.38 78 ILE A O 1
ATOM 649 N N . PRO A 1 79 ? 9.240 0.347 -0.972 1.00 70.31 79 PRO A N 1
ATOM 650 C CA . PRO A 1 79 ? 9.728 1.699 -0.786 1.00 70.31 79 PRO A CA 1
ATOM 651 C C . PRO A 1 79 ? 8.875 2.412 0.268 1.00 70.31 79 PRO A C 1
ATOM 653 O O . PRO A 1 79 ? 7.654 2.263 0.326 1.00 70.31 79 PRO A O 1
ATOM 656 N N . THR A 1 80 ? 9.516 3.239 1.088 1.00 74.25 80 THR A N 1
ATOM 657 C CA . THR A 1 80 ? 8.843 4.059 2.108 1.00 74.25 80 THR A CA 1
ATOM 658 C C . THR A 1 80 ? 8.144 5.292 1.518 1.00 74.25 80 THR A C 1
ATOM 660 O O . THR A 1 80 ? 7.466 6.022 2.247 1.00 74.25 80 THR A O 1
ATOM 663 N N . PHE A 1 81 ? 8.269 5.512 0.204 1.00 74.81 81 PHE A N 1
ATOM 664 C CA . PHE A 1 81 ? 7.639 6.595 -0.549 1.00 74.81 81 PHE A CA 1
ATOM 665 C C . PHE A 1 81 ? 7.216 6.143 -1.961 1.00 74.81 81 PHE A C 1
ATOM 667 O O . PHE A 1 81 ? 7.908 5.325 -2.569 1.00 74.81 81 PHE A O 1
ATOM 674 N N . PRO A 1 82 ? 6.127 6.706 -2.523 1.00 81.19 82 PRO A N 1
ATOM 675 C CA . PRO A 1 82 ? 5.204 7.663 -1.903 1.00 81.19 82 PRO A CA 1
ATOM 676 C C . PRO A 1 82 ? 4.288 7.003 -0.858 1.00 81.19 82 PRO A C 1
ATOM 678 O O . PRO A 1 82 ? 3.904 5.840 -0.993 1.00 81.19 82 PRO A O 1
ATOM 681 N N . ARG A 1 83 ? 3.937 7.763 0.189 1.00 86.19 83 ARG A N 1
ATOM 682 C CA . ARG A 1 83 ? 3.108 7.314 1.317 1.00 86.19 83 ARG A CA 1
ATOM 683 C C . ARG A 1 83 ? 1.855 8.174 1.451 1.00 86.19 83 ARG A C 1
ATOM 685 O O . ARG A 1 83 ? 1.946 9.397 1.395 1.00 86.19 83 ARG A O 1
ATOM 692 N N . PHE A 1 84 ? 0.715 7.533 1.668 1.00 90.38 84 PHE A N 1
ATOM 693 C CA . PHE A 1 84 ? -0.582 8.183 1.840 1.00 90.38 84 PHE A CA 1
ATOM 694 C C . PHE A 1 84 ? -1.152 7.822 3.205 1.00 90.38 84 PHE A C 1
ATOM 696 O O . PHE A 1 84 ? -1.194 6.646 3.564 1.00 90.38 84 PHE A O 1
ATOM 703 N N . TYR A 1 85 ? -1.587 8.827 3.957 1.00 90.56 85 TYR A N 1
ATOM 704 C CA . TYR A 1 85 ? -2.211 8.634 5.261 1.00 90.56 85 TYR A CA 1
ATOM 705 C C . TYR A 1 85 ? -3.726 8.583 5.089 1.00 90.56 85 TYR A C 1
ATOM 707 O O . TYR A 1 85 ? -4.323 9.519 4.561 1.00 90.56 85 TYR A O 1
ATOM 715 N N . LEU A 1 86 ? -4.337 7.485 5.526 1.00 90.56 86 LEU A N 1
ATOM 716 C CA . LEU A 1 86 ? -5.783 7.311 5.540 1.00 90.56 86 LEU A CA 1
ATOM 717 C C . LEU A 1 86 ? -6.263 7.368 6.990 1.00 90.56 86 LEU A C 1
ATOM 719 O O . LEU A 1 86 ? -5.877 6.537 7.812 1.00 90.56 86 LEU A O 1
ATOM 723 N N . ASN A 1 87 ? -7.088 8.356 7.310 1.00 88.69 87 ASN A N 1
ATOM 724 C CA . ASN A 1 87 ? -7.688 8.524 8.626 1.00 88.69 87 ASN A CA 1
ATOM 725 C C . ASN A 1 87 ? -8.896 7.598 8.798 1.00 88.69 87 ASN A C 1
ATOM 727 O O . ASN A 1 87 ? -9.598 7.266 7.842 1.00 88.69 87 ASN A O 1
ATOM 731 N N . ASN A 1 88 ? -9.170 7.226 10.043 1.00 83.38 88 ASN A N 1
ATOM 732 C CA . ASN A 1 88 ? -10.392 6.522 10.398 1.00 83.38 88 ASN A CA 1
ATOM 733 C C . ASN A 1 88 ? -11.635 7.392 10.118 1.00 83.38 88 ASN A C 1
ATOM 735 O O . ASN A 1 88 ? -11.560 8.613 10.220 1.00 83.38 88 ASN A O 1
ATOM 739 N N . ASN A 1 89 ? -12.771 6.761 9.809 1.00 84.19 89 ASN A N 1
ATOM 740 C CA . ASN A 1 89 ? -14.064 7.395 9.489 1.00 84.19 89 ASN A CA 1
ATOM 741 C C . ASN A 1 89 ? -14.114 8.239 8.202 1.00 84.19 89 ASN A C 1
ATOM 743 O O . ASN A 1 89 ? -15.103 8.930 7.968 1.00 84.19 89 ASN A O 1
ATOM 747 N N . TYR A 1 90 ? -13.097 8.159 7.343 1.00 88.75 90 TYR A N 1
ATOM 748 C CA . TYR A 1 90 ? -13.102 8.818 6.037 1.00 88.75 90 TYR A CA 1
ATOM 749 C C . TYR A 1 90 ? -13.122 7.804 4.897 1.00 88.75 90 TYR A C 1
ATOM 751 O O . TYR A 1 90 ? -12.503 6.740 4.963 1.00 88.75 90 TYR A O 1
ATOM 759 N N . TRP A 1 91 ? -13.815 8.168 3.819 1.00 90.06 91 TRP A N 1
ATOM 760 C CA . TRP A 1 91 ? -13.777 7.428 2.567 1.00 90.06 91 TRP A CA 1
ATOM 761 C C . TRP A 1 91 ? -12.702 8.001 1.647 1.00 90.06 91 TRP A C 1
ATOM 763 O O . TRP A 1 91 ? -12.723 9.186 1.317 1.00 90.06 91 TRP A O 1
ATOM 773 N N . TYR A 1 92 ? -11.795 7.145 1.181 1.00 92.25 92 TYR A N 1
ATOM 774 C CA . TYR A 1 92 ? -10.734 7.529 0.257 1.00 92.25 92 TYR A CA 1
ATOM 775 C C . TYR A 1 92 ? -10.949 6.884 -1.107 1.00 92.25 92 TYR A C 1
ATOM 777 O O . TYR A 1 92 ? -11.123 5.671 -1.214 1.00 92.25 92 TYR A O 1
ATOM 785 N N . ARG A 1 93 ? -10.888 7.697 -2.166 1.00 91.44 93 ARG A N 1
ATOM 786 C CA . ARG A 1 93 ? -10.882 7.225 -3.554 1.00 91.44 93 ARG A CA 1
ATOM 787 C C . ARG A 1 93 ? -9.528 7.532 -4.182 1.00 91.44 93 ARG A C 1
ATOM 789 O O . ARG A 1 93 ? -9.164 8.692 -4.339 1.00 91.44 93 ARG A O 1
ATOM 796 N N . LEU A 1 94 ? -8.796 6.483 -4.547 1.00 88.75 94 LEU A N 1
ATOM 797 C CA . LEU A 1 94 ? -7.501 6.585 -5.214 1.00 88.75 94 LEU A CA 1
ATOM 798 C C . LEU A 1 94 ? -7.662 6.195 -6.684 1.00 88.75 94 LEU A C 1
ATOM 800 O O . LEU A 1 94 ? -8.050 5.067 -6.980 1.00 88.75 94 LEU A O 1
ATOM 804 N N . ARG A 1 95 ? -7.347 7.115 -7.603 1.00 88.94 95 ARG A N 1
ATOM 805 C CA . ARG A 1 95 ? -7.294 6.835 -9.045 1.00 88.94 95 ARG A CA 1
ATOM 806 C C . ARG A 1 95 ? -5.840 6.747 -9.479 1.00 88.94 95 ARG A C 1
ATOM 808 O O . ARG A 1 95 ? -5.088 7.709 -9.341 1.00 88.94 95 ARG A O 1
ATOM 815 N N . LEU A 1 96 ? -5.443 5.583 -9.977 1.00 85.12 96 LEU A N 1
ATOM 816 C CA . LEU A 1 96 ? -4.057 5.298 -10.332 1.00 85.12 96 LEU A CA 1
ATOM 817 C C . LEU A 1 96 ? -3.892 5.333 -11.849 1.00 85.12 96 LEU A C 1
ATOM 819 O O . LEU A 1 96 ? -4.670 4.725 -12.577 1.00 85.12 96 LEU A O 1
ATOM 823 N N . LYS A 1 97 ? -2.850 6.020 -12.326 1.00 84.50 97 LYS A N 1
ATOM 824 C CA . LYS A 1 97 ? -2.444 6.014 -13.735 1.00 84.50 97 LYS A CA 1
ATOM 825 C C . LYS A 1 97 ? -1.028 5.465 -13.838 1.00 84.50 97 LYS A C 1
ATOM 827 O O . LYS A 1 97 ? -0.104 6.008 -13.234 1.00 84.50 97 LYS A O 1
ATOM 832 N N . LYS A 1 98 ? -0.846 4.395 -14.613 1.00 82.81 98 LYS A N 1
ATOM 833 C CA . LYS A 1 98 ? 0.483 3.842 -14.892 1.00 82.81 98 LYS A CA 1
ATOM 834 C C . LYS A 1 98 ? 1.162 4.694 -15.965 1.00 82.81 98 LYS A C 1
ATOM 836 O O . LYS A 1 98 ? 0.613 4.878 -17.047 1.00 82.81 98 LYS A O 1
ATOM 841 N N . ARG A 1 99 ? 2.361 5.196 -15.669 1.00 82.06 99 ARG A N 1
ATOM 842 C CA . ARG A 1 99 ? 3.250 5.849 -16.641 1.00 82.06 99 ARG A CA 1
ATOM 843 C C . ARG A 1 99 ? 4.471 4.961 -16.856 1.00 82.06 99 ARG A C 1
ATOM 845 O O . ARG A 1 99 ? 5.118 4.577 -15.885 1.00 82.06 99 ARG A O 1
ATOM 852 N N . HIS A 1 100 ? 4.769 4.646 -18.112 1.00 81.31 100 HIS A N 1
ATOM 853 C CA . HIS A 1 100 ? 6.006 3.982 -18.515 1.00 81.31 100 HIS A CA 1
ATOM 854 C C . HIS A 1 100 ? 6.917 5.012 -19.185 1.00 81.31 100 HIS A C 1
ATOM 856 O O . HIS A 1 100 ? 6.445 5.806 -19.997 1.00 81.31 100 HIS A O 1
ATOM 862 N N . ILE A 1 101 ? 8.191 5.036 -18.802 1.00 79.44 101 ILE A N 1
ATOM 863 C CA . ILE A 1 101 ? 9.208 5.910 -19.388 1.00 79.44 101 ILE A CA 1
ATOM 864 C C . ILE A 1 101 ? 10.359 4.993 -19.786 1.00 79.44 101 ILE A C 1
ATOM 866 O O . ILE A 1 101 ? 10.993 4.407 -18.913 1.00 79.44 101 ILE A O 1
ATOM 870 N N . SER A 1 102 ? 10.590 4.847 -21.086 1.00 75.69 102 SER A N 1
ATOM 871 C CA . SER A 1 102 ? 11.759 4.166 -21.639 1.00 75.69 102 SER A CA 1
ATOM 872 C C . SER A 1 102 ? 12.811 5.207 -21.998 1.00 75.69 102 SER A C 1
ATOM 874 O O . SER A 1 102 ? 12.503 6.181 -22.685 1.00 75.69 102 SER A O 1
ATOM 876 N N . LEU A 1 103 ? 14.036 5.006 -21.528 1.00 72.19 103 LEU A N 1
ATOM 877 C CA . LEU A 1 103 ? 15.181 5.844 -21.873 1.00 72.19 103 LEU A CA 1
ATOM 878 C C . LEU A 1 103 ? 15.891 5.251 -23.098 1.00 72.19 103 LEU A C 1
ATOM 880 O O . LEU A 1 103 ? 15.891 4.035 -23.281 1.00 72.19 103 LEU A O 1
ATOM 884 N N . LEU A 1 104 ? 16.475 6.105 -23.939 1.00 76.06 104 LEU A N 1
ATOM 885 C CA . LEU A 1 104 ? 17.305 5.689 -25.073 1.00 76.06 104 LEU A CA 1
ATOM 886 C C . LEU A 1 104 ? 18.726 5.344 -24.578 1.00 76.06 104 LEU A C 1
ATOM 888 O O . LEU A 1 104 ? 19.254 6.032 -23.703 1.00 76.06 104 LEU A O 1
ATOM 892 N N . ASN A 1 105 ? 19.348 4.298 -25.134 1.00 66.06 105 ASN A N 1
ATOM 893 C CA . ASN A 1 105 ? 20.747 3.933 -24.852 1.00 66.06 105 ASN A CA 1
ATOM 894 C C . ASN A 1 105 ? 21.739 4.779 -25.689 1.00 66.06 105 ASN A C 1
ATOM 896 O O . ASN A 1 105 ? 21.414 5.050 -26.845 1.00 66.06 105 ASN A O 1
ATOM 900 N N . PRO A 1 106 ? 22.963 5.108 -25.202 1.00 60.81 106 PRO A N 1
ATOM 901 C CA . PRO A 1 106 ? 23.484 5.017 -23.837 1.00 60.81 106 PRO A CA 1
ATOM 902 C C . PRO A 1 106 ? 23.593 6.418 -23.201 1.00 60.81 106 PRO A C 1
ATOM 904 O O . PRO A 1 106 ? 24.412 7.243 -23.604 1.00 60.81 106 PRO A O 1
ATOM 907 N N . ASN A 1 107 ? 22.792 6.693 -22.172 1.00 60.09 107 ASN A N 1
ATOM 908 C CA . ASN A 1 107 ? 22.982 7.892 -21.359 1.00 60.09 107 ASN A CA 1
ATOM 909 C C . ASN A 1 107 ? 24.018 7.588 -20.264 1.00 60.09 107 ASN A C 1
ATOM 911 O O . ASN A 1 107 ? 23.773 6.720 -19.428 1.00 60.09 107 ASN A O 1
ATOM 915 N N . GLN A 1 108 ? 25.153 8.294 -20.250 1.00 62.97 108 GLN A N 1
ATOM 916 C CA . GLN A 1 108 ? 26.243 8.091 -19.277 1.00 62.97 108 GLN A CA 1
ATOM 917 C C . GLN A 1 108 ? 25.792 8.264 -17.814 1.00 62.97 108 GLN A C 1
ATOM 919 O O . GLN A 1 108 ? 26.436 7.763 -16.898 1.00 62.97 108 GLN A O 1
ATOM 924 N N . HIS A 1 109 ? 24.662 8.938 -17.590 1.00 67.12 109 HIS A N 1
ATOM 925 C CA . HIS A 1 109 ? 24.085 9.159 -16.263 1.00 67.12 109 HIS A CA 1
ATOM 926 C C . HIS A 1 109 ? 23.126 8.052 -15.799 1.00 67.12 109 HIS A C 1
ATOM 928 O O . HIS A 1 109 ? 22.607 8.118 -14.687 1.00 67.12 109 HIS A O 1
ATOM 934 N N . CYS A 1 110 ? 22.849 7.050 -16.635 1.00 64.81 110 CYS A N 1
ATOM 935 C CA . CYS A 1 110 ? 21.982 5.927 -16.294 1.00 64.81 110 CYS A CA 1
ATOM 936 C C . CYS A 1 110 ? 22.818 4.655 -16.166 1.00 64.81 110 CYS A C 1
ATOM 938 O O . CYS A 1 110 ? 23.505 4.263 -17.104 1.00 64.81 110 CYS A O 1
ATOM 940 N N . SER A 1 111 ? 22.748 3.993 -15.010 1.00 65.00 111 SER A N 1
ATOM 941 C CA . SER A 1 111 ? 23.417 2.707 -14.831 1.00 65.00 111 SER A CA 1
ATOM 942 C C . SER A 1 111 ? 22.607 1.602 -15.521 1.00 65.00 111 SER A C 1
ATOM 944 O O . SER A 1 111 ? 21.443 1.411 -15.163 1.00 65.00 111 SER A O 1
ATOM 946 N N . PRO A 1 112 ? 23.189 0.850 -16.472 1.00 63.53 112 PRO A N 1
ATOM 947 C CA . PRO A 1 112 ? 22.540 -0.311 -17.080 1.00 63.53 112 PRO A CA 1
ATOM 948 C C . PRO A 1 112 ? 22.572 -1.547 -16.164 1.00 63.53 112 PRO A C 1
ATOM 950 O O . PRO A 1 112 ? 22.088 -2.609 -16.543 1.00 63.53 112 PRO A O 1
ATOM 953 N N . VAL A 1 113 ? 23.169 -1.438 -14.971 1.00 66.31 113 VAL A N 1
ATOM 954 C CA . VAL A 1 113 ? 23.364 -2.563 -14.054 1.00 66.31 113 VAL A CA 1
ATOM 955 C C . VAL A 1 113 ? 22.025 -2.968 -13.439 1.00 66.31 113 VAL A C 1
ATOM 957 O O . VAL A 1 113 ? 21.355 -2.157 -12.795 1.00 66.31 113 VAL A O 1
ATOM 960 N N . GLU A 1 114 ? 21.667 -4.249 -13.568 1.00 63.81 114 GLU A N 1
ATOM 961 C CA . GLU A 1 114 ? 20.382 -4.795 -13.106 1.00 63.81 114 GLU A CA 1
ATOM 962 C C . GLU A 1 114 ? 20.082 -4.510 -11.625 1.00 63.81 114 GLU A C 1
ATOM 964 O O . GLU A 1 114 ? 18.928 -4.314 -11.235 1.00 63.81 114 GLU A O 1
ATOM 969 N N . LYS A 1 115 ? 21.131 -4.391 -10.799 1.00 60.16 115 LYS A N 1
ATOM 970 C CA . LYS A 1 115 ? 21.042 -4.036 -9.375 1.00 60.16 115 LYS A CA 1
ATOM 971 C C . LYS A 1 115 ? 20.311 -2.704 -9.135 1.00 60.16 115 LYS A C 1
ATOM 973 O O . LYS A 1 115 ? 19.618 -2.583 -8.125 1.00 60.16 115 LYS A O 1
ATOM 978 N N . TYR A 1 116 ? 20.409 -1.742 -10.056 1.00 62.19 116 TYR A N 1
ATOM 979 C CA . TYR A 1 116 ? 19.793 -0.411 -9.953 1.00 62.19 116 TYR A CA 1
ATOM 980 C C . TYR A 1 116 ? 18.455 -0.275 -10.692 1.00 62.19 116 TYR A C 1
ATOM 982 O O . TYR A 1 116 ? 17.83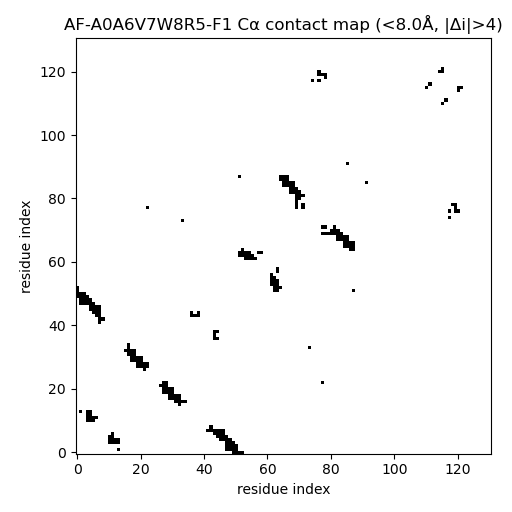8 0.788 -10.648 1.00 62.19 116 TYR A O 1
ATOM 990 N N . ILE A 1 117 ? 17.947 -1.350 -11.313 1.00 62.44 117 ILE A N 1
ATOM 991 C CA . ILE A 1 117 ? 16.592 -1.366 -11.896 1.00 62.44 117 ILE A CA 1
ATOM 992 C C . ILE A 1 117 ? 15.541 -1.132 -10.799 1.00 62.44 117 ILE A C 1
ATOM 994 O O . ILE A 1 117 ? 14.531 -0.450 -11.003 1.00 62.44 117 ILE A O 1
ATOM 998 N N . LYS A 1 118 ? 15.788 -1.673 -9.601 1.00 64.19 118 LYS A N 1
ATOM 999 C CA . LYS A 1 118 ? 14.911 -1.511 -8.442 1.00 64.19 118 LYS A CA 1
ATOM 1000 C C . LYS A 1 118 ? 15.174 -0.152 -7.786 1.00 64.19 118 LYS A C 1
ATOM 1002 O O . LYS A 1 118 ? 16.236 0.083 -7.217 1.00 64.19 118 LYS A O 1
ATOM 1007 N N . ARG A 1 119 ? 14.168 0.730 -7.777 1.00 61.56 119 ARG A N 1
ATOM 1008 C CA . ARG A 1 119 ? 14.261 2.059 -7.128 1.00 61.56 119 ARG A CA 1
ATOM 1009 C C . ARG A 1 119 ? 14.636 1.994 -5.640 1.00 61.56 119 ARG A C 1
ATOM 1011 O O . ARG A 1 119 ? 15.242 2.933 -5.137 1.00 61.56 119 ARG A O 1
ATOM 1018 N N . GLY A 1 120 ? 14.274 0.909 -4.948 1.00 62.16 120 GLY A N 1
ATOM 1019 C CA . GLY A 1 120 ? 14.623 0.694 -3.540 1.00 62.16 120 GLY A CA 1
ATOM 1020 C C . GLY A 1 120 ? 16.126 0.514 -3.318 1.00 62.16 120 GLY A C 1
ATOM 1021 O O . GLY A 1 120 ? 16.673 1.081 -2.375 1.00 62.16 120 GLY A O 1
ATOM 1022 N N . ASN A 1 121 ? 16.809 -0.179 -4.231 1.00 66.62 121 ASN A N 1
ATOM 1023 C CA . ASN A 1 121 ? 18.239 -0.464 -4.120 1.00 66.62 121 ASN A CA 1
ATOM 1024 C C . ASN A 1 121 ? 19.106 0.791 -4.226 1.00 66.62 121 ASN A C 1
ATOM 1026 O O . ASN A 1 121 ? 20.073 0.907 -3.485 1.00 66.62 121 ASN A O 1
ATOM 1030 N N . CYS A 1 122 ? 18.748 1.759 -5.080 1.00 65.00 122 CYS A N 1
ATOM 1031 C CA . CYS A 1 122 ? 19.457 3.046 -5.128 1.00 65.00 122 CYS A CA 1
ATOM 1032 C C . CYS A 1 122 ? 19.413 3.778 -3.782 1.00 65.00 122 CYS A C 1
ATOM 1034 O O . CYS A 1 122 ? 20.418 4.351 -3.372 1.00 65.00 122 CYS A O 1
ATOM 1036 N N . TYR A 1 123 ? 18.264 3.757 -3.098 1.00 66.00 123 TYR A N 1
ATOM 1037 C CA . TYR A 1 123 ? 18.120 4.411 -1.798 1.00 66.00 123 TYR A CA 1
ATOM 1038 C C . TYR A 1 123 ? 18.991 3.731 -0.737 1.00 66.00 123 TYR A C 1
ATOM 1040 O O . TYR A 1 123 ? 19.739 4.405 -0.033 1.00 66.00 123 TYR A O 1
ATOM 1048 N N . VAL A 1 124 ? 18.951 2.399 -0.667 1.00 67.88 124 VAL A N 1
ATOM 1049 C CA . VAL A 1 124 ? 19.767 1.635 0.289 1.00 67.88 124 VAL A CA 1
ATOM 1050 C C . VAL A 1 124 ? 21.261 1.807 0.002 1.00 67.88 124 VAL A C 1
ATOM 1052 O O . VAL A 1 124 ? 22.010 2.120 0.920 1.00 67.88 124 VAL A O 1
ATOM 1055 N N . ASP A 1 125 ? 21.693 1.701 -1.259 1.00 68.25 125 ASP A N 1
ATOM 1056 C CA . ASP A 1 125 ? 23.098 1.909 -1.638 1.00 68.25 125 ASP A CA 1
ATOM 1057 C C . ASP A 1 125 ? 23.561 3.348 -1.335 1.00 68.25 125 ASP A C 1
ATOM 1059 O O . ASP A 1 125 ? 24.705 3.538 -0.940 1.00 68.25 125 ASP A O 1
ATOM 1063 N N . SER A 1 126 ? 22.700 4.366 -1.483 1.00 67.44 126 SER A N 1
ATOM 1064 C CA . SER A 1 126 ? 23.044 5.741 -1.082 1.00 67.44 126 SER A CA 1
ATOM 1065 C C . SER A 1 126 ? 23.188 5.904 0.430 1.00 67.44 126 SER A C 1
ATOM 1067 O O . SER A 1 126 ? 24.028 6.672 0.874 1.00 67.44 126 SER A O 1
ATOM 1069 N N . TRP A 1 127 ? 22.401 5.164 1.213 1.00 65.69 127 TRP A N 1
ATOM 1070 C CA . TRP A 1 127 ? 22.437 5.214 2.673 1.00 65.69 127 TRP A CA 1
ATOM 1071 C C . TRP A 1 127 ? 23.630 4.449 3.262 1.00 65.69 127 TRP A C 1
ATOM 1073 O O . TRP A 1 127 ? 24.128 4.806 4.322 1.00 65.69 127 TRP A O 1
ATOM 1083 N N . LEU A 1 128 ? 24.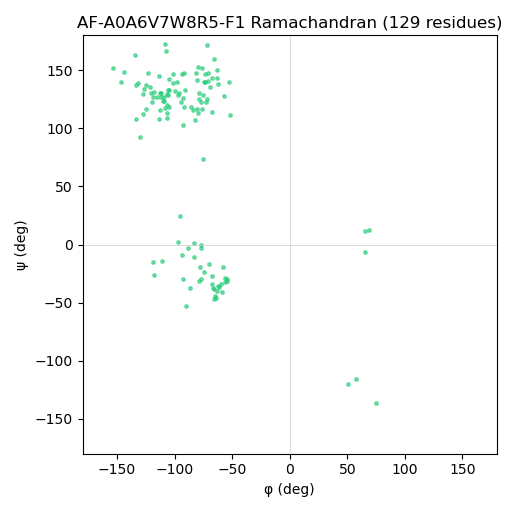091 3.401 2.573 1.00 76.31 128 LEU A N 1
ATOM 1084 C CA . LEU A 1 128 ? 25.235 2.583 2.984 1.00 76.31 128 LEU A CA 1
ATOM 1085 C C . LEU A 1 128 ? 26.595 3.174 2.593 1.00 76.31 128 LEU A C 1
ATOM 1087 O O . LEU A 1 128 ? 27.617 2.648 3.029 1.00 76.31 128 LEU A O 1
ATOM 1091 N N . LYS A 1 129 ? 26.636 4.221 1.761 1.00 77.00 129 LYS A N 1
ATOM 1092 C CA . LYS A 1 129 ? 27.889 4.912 1.450 1.00 77.00 129 LYS A CA 1
ATOM 1093 C C . LYS A 1 129 ? 28.271 5.796 2.644 1.00 77.00 129 LYS A C 1
ATOM 1095 O O . LYS A 1 129 ? 27.503 6.705 2.952 1.00 77.00 129 LYS A O 1
ATOM 1100 N N . PRO A 1 130 ? 29.406 5.538 3.318 1.00 62.25 130 PRO A N 1
ATOM 1101 C CA . PRO A 1 130 ? 29.951 6.503 4.262 1.00 62.25 130 PRO A CA 1
ATOM 1102 C C . PRO A 1 130 ? 30.322 7.784 3.500 1.00 62.25 130 PRO A C 1
ATOM 1104 O O . PRO A 1 130 ? 30.730 7.699 2.338 1.00 62.25 130 PRO A O 1
ATOM 1107 N N . GLU A 1 131 ? 30.108 8.938 4.138 1.00 56.81 131 GLU A N 1
ATOM 1108 C CA . GLU A 1 131 ? 30.576 10.244 3.645 1.00 56.81 131 GLU A CA 1
ATOM 1109 C C . GLU A 1 131 ? 32.088 10.252 3.388 1.00 56.81 131 GLU A C 1
ATOM 1111 O O . GLU A 1 131 ? 32.833 9.629 4.184 1.00 56.81 131 GLU A O 1
#

Secondary structure (DSSP, 8-state):
-EEEEEETTEEE-HHHHEEEEEETTTEEEEEEP-----S-TTTT-EEEEEPPEE-TTT-TTSEE-EEEEE---S-SS--S-SEEEEETT------------PPPS--TTS---GGGTSHHHHHHHHHHS--